Protein AF-A0A0L7LNP7-F1 (afdb_monomer_lite)

Foldseek 3Di:
DDDPCPDDDFDWDFPDADPVQQWTKTWGDDDHDIDIDIDHVVVVCVVCVVVVPPDDPDPDPPPDPPPVPPPPPDDD

Organism: Operophtera brumata (NCBI:txid104452)

Radius of gyration: 16.21 Å; chains: 1; bounding box: 57×30×28 Å

Sequence (76 aa):
MAPLFLGRIHSAIVSGVNLETRSVTVEWYERGETKGKEVEIDSILALNPELNAGPRHHTAHLQSMPNKLARRMNKV

InterPro domains:
  IPR054473 Kinesin-like protein KIF2A-like, N-terminal [PF22923] (7-44)

Structure (mmCIF, N/CA/C/O backbone):
data_AF-A0A0L7LNP7-F1
#
_entry.id   AF-A0A0L7LNP7-F1
#
loop_
_atom_site.group_PDB
_atom_site.id
_atom_site.type_symbol
_atom_site.label_atom_id
_atom_site.label_alt_id
_atom_site.label_comp_id
_atom_site.label_asym_id
_atom_site.label_entity_id
_atom_site.label_seq_id
_atom_site.pdbx_PDB_ins_code
_atom_site.Cartn_x
_atom_site.Cartn_y
_atom_site.Cartn_z
_atom_site.occupancy
_atom_site.B_iso_or_equiv
_atom_site.auth_seq_id
_atom_site.auth_comp_id
_atom_site.auth_asym_id
_atom_site.auth_atom_id
_atom_site.pdbx_PDB_model_num
ATOM 1 N N . MET A 1 1 ? -23.943 -11.778 -16.953 1.00 39.44 1 MET A N 1
ATOM 2 C CA . MET A 1 1 ? -23.185 -10.508 -16.973 1.00 39.44 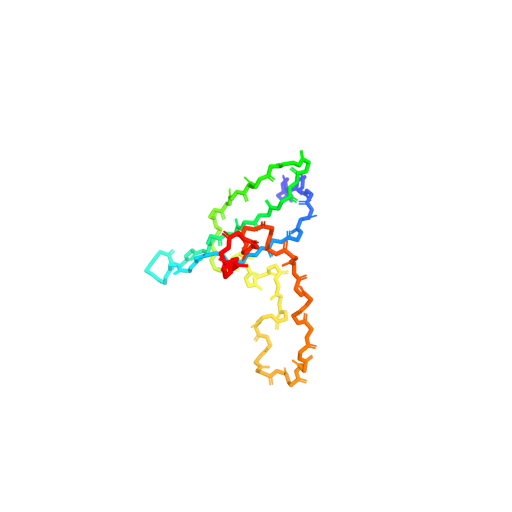1 MET A CA 1
ATOM 3 C C . MET A 1 1 ? -22.020 -10.664 -16.012 1.00 39.44 1 MET A C 1
ATOM 5 O O . MET A 1 1 ? -22.253 -10.699 -14.815 1.00 39.44 1 MET A O 1
ATOM 9 N N . ALA A 1 2 ? -20.811 -10.889 -16.525 1.00 42.50 2 ALA A N 1
ATOM 10 C CA . ALA A 1 2 ? -19.593 -10.982 -15.716 1.00 42.50 2 ALA A CA 1
ATOM 11 C C . ALA A 1 2 ? -18.910 -9.602 -15.687 1.00 42.50 2 ALA A C 1
ATOM 13 O O . ALA A 1 2 ? -19.000 -8.883 -16.688 1.00 42.50 2 ALA A O 1
ATOM 14 N N . PRO A 1 3 ? -18.267 -9.194 -14.581 1.00 46.75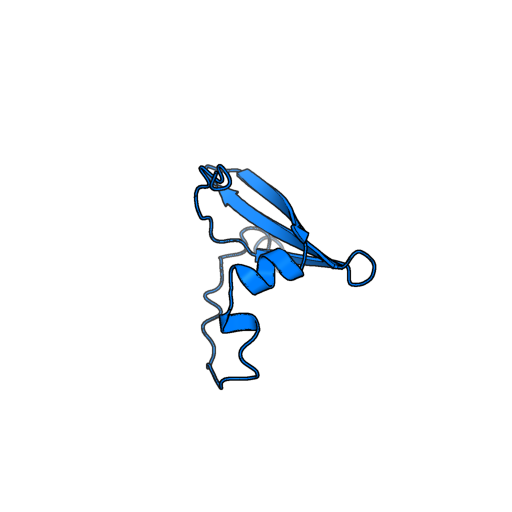 3 PRO A N 1
ATOM 15 C CA . PRO A 1 3 ? -17.660 -7.875 -14.492 1.00 46.75 3 PRO A CA 1
ATOM 16 C C . PRO A 1 3 ? -16.465 -7.776 -15.449 1.00 46.75 3 PRO A C 1
ATOM 18 O O . PRO A 1 3 ? -15.617 -8.664 -15.513 1.00 46.75 3 PRO A O 1
ATOM 21 N N . LEU A 1 4 ? -16.413 -6.677 -16.205 1.00 46.47 4 LEU A N 1
ATOM 22 C CA . LEU A 1 4 ? -15.383 -6.348 -17.192 1.00 46.47 4 LEU A CA 1
ATOM 23 C C . LEU A 1 4 ? -14.074 -5.902 -16.522 1.00 46.47 4 LEU A C 1
ATOM 25 O O . LEU A 1 4 ? -13.565 -4.817 -16.803 1.00 46.47 4 LEU A O 1
ATOM 29 N N . PHE A 1 5 ? -13.478 -6.726 -15.663 1.00 50.06 5 PHE A N 1
ATOM 30 C CA . PHE A 1 5 ? -12.054 -6.562 -15.384 1.00 50.06 5 PHE A CA 1
ATOM 31 C C . PHE A 1 5 ? -11.281 -7.105 -16.589 1.00 50.06 5 PHE A C 1
ATOM 33 O O . PHE A 1 5 ? -10.723 -8.197 -16.561 1.00 50.06 5 PHE A O 1
ATOM 40 N N . LEU A 1 6 ? -11.236 -6.318 -17.669 1.00 60.28 6 LEU A N 1
ATOM 41 C CA . LEU A 1 6 ? -10.189 -6.398 -18.692 1.00 60.28 6 LEU A CA 1
ATOM 42 C C . LEU A 1 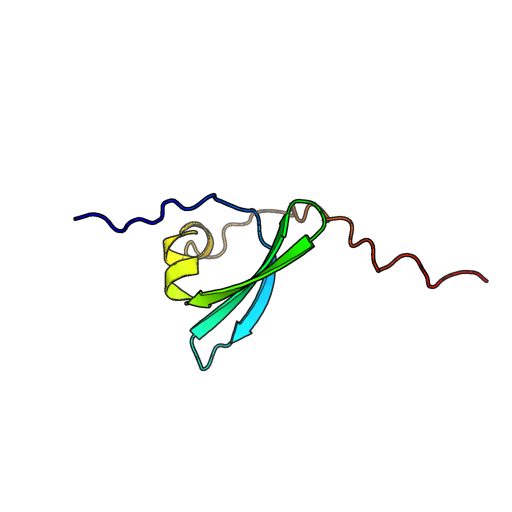6 ? -8.863 -5.956 -18.039 1.00 60.28 6 LEU A C 1
ATOM 44 O O . LEU A 1 6 ? -8.297 -4.916 -18.364 1.00 60.28 6 LEU A O 1
ATOM 48 N N . GLY A 1 7 ? -8.437 -6.672 -17.001 1.00 65.19 7 GLY A N 1
ATOM 49 C CA . GLY A 1 7 ? -7.426 -6.237 -16.051 1.00 65.19 7 GLY A CA 1
ATOM 50 C C . GLY A 1 7 ? -6.137 -7.009 -16.255 1.00 65.19 7 GLY A C 1
ATOM 51 O O . GLY A 1 7 ? -6.094 -8.219 -16.060 1.00 65.19 7 GLY A O 1
ATOM 52 N N . ARG A 1 8 ? -5.071 -6.305 -16.634 1.00 73.12 8 ARG A N 1
ATOM 53 C CA . ARG A 1 8 ? -3.712 -6.845 -16.552 1.00 73.12 8 ARG A CA 1
ATOM 54 C C . ARG A 1 8 ? -3.364 -7.086 -15.082 1.00 73.12 8 ARG A C 1
ATOM 56 O O . ARG A 1 8 ? -3.594 -6.213 -14.248 1.00 73.12 8 ARG A O 1
ATOM 63 N N . ILE A 1 9 ? -2.808 -8.256 -14.78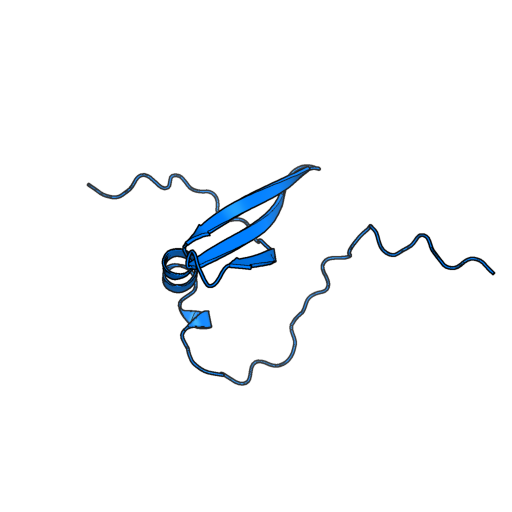1 1.00 80.88 9 ILE A N 1
ATOM 64 C CA . ILE A 1 9 ? -2.302 -8.588 -13.446 1.00 80.88 9 ILE A CA 1
ATOM 65 C C . ILE A 1 9 ? -0.889 -8.017 -13.326 1.00 80.88 9 ILE A C 1
ATOM 67 O O . ILE A 1 9 ? -0.031 -8.294 -14.165 1.00 80.88 9 ILE A O 1
ATOM 71 N N . HIS A 1 10 ? -0.654 -7.220 -12.287 1.00 84.56 10 HIS A N 1
ATOM 72 C CA . HIS A 1 10 ? 0.650 -6.645 -11.977 1.00 84.56 10 HIS A CA 1
ATOM 73 C C . HIS A 1 10 ? 1.095 -7.087 -10.587 1.00 84.56 10 HIS A C 1
ATOM 75 O O . HIS A 1 10 ? 0.300 -7.091 -9.650 1.00 84.56 10 HIS A O 1
ATOM 81 N N . SER A 1 11 ? 2.380 -7.417 -10.454 1.00 88.25 11 SER A N 1
ATOM 82 C CA . SER A 1 11 ? 2.997 -7.579 -9.140 1.00 88.25 11 SER A CA 1
ATOM 83 C C . SER A 1 11 ? 3.088 -6.208 -8.478 1.00 88.25 11 SER A C 1
ATOM 85 O O . SER A 1 11 ? 3.702 -5.297 -9.035 1.00 88.25 11 SER A O 1
ATOM 87 N N . ALA A 1 12 ? 2.497 -6.078 -7.296 1.00 90.56 12 ALA A N 1
ATOM 88 C CA . ALA A 1 12 ? 2.470 -4.846 -6.523 1.00 90.56 12 ALA A CA 1
ATOM 89 C C . ALA A 1 12 ? 2.991 -5.088 -5.101 1.00 90.56 12 ALA A C 1
ATOM 91 O O . ALA A 1 12 ? 3.037 -6.221 -4.623 1.00 90.56 12 ALA A O 1
ATOM 92 N N . ILE A 1 13 ? 3.386 -4.010 -4.436 1.00 91.81 13 ILE A N 1
ATOM 93 C CA . ILE A 1 13 ? 3.798 -3.962 -3.037 1.00 91.81 13 ILE A CA 1
ATOM 94 C C . ILE A 1 13 ? 2.699 -3.249 -2.255 1.00 91.81 13 ILE A C 1
ATOM 96 O O . ILE A 1 13 ? 2.166 -2.245 -2.717 1.00 91.81 13 ILE A O 1
ATOM 100 N N . VAL A 1 14 ? 2.378 -3.739 -1.060 1.00 92.56 14 VAL A N 1
ATOM 101 C CA . VAL A 1 14 ? 1.506 -3.017 -0.128 1.00 92.56 14 VAL A CA 1
ATOM 102 C C . VAL A 1 14 ? 2.308 -1.895 0.522 1.00 92.56 14 VAL A C 1
ATOM 104 O O . VAL A 1 14 ? 3.244 -2.170 1.273 1.00 92.56 14 VAL A O 1
ATOM 107 N N . SER A 1 15 ? 1.954 -0.644 0.237 1.00 93.12 15 SER A N 1
ATOM 108 C CA . SER A 1 15 ? 2.622 0.522 0.823 1.00 93.12 15 SER A CA 1
ATOM 109 C C . SER A 1 15 ? 1.880 1.114 2.014 1.00 93.12 15 SER A C 1
ATOM 111 O O . SER A 1 15 ? 2.495 1.761 2.860 1.00 93.12 15 SER A O 1
ATOM 113 N N . GLY A 1 16 ? 0.579 0.842 2.133 1.00 93.00 16 GLY A N 1
ATOM 114 C CA . GLY A 1 16 ? -0.232 1.286 3.259 1.00 93.00 16 GLY A CA 1
ATOM 115 C C . GLY A 1 16 ? -1.451 0.404 3.483 1.00 93.00 16 GLY A C 1
ATOM 116 O O . GLY A 1 16 ? -2.010 -0.155 2.543 1.00 93.00 16 GLY A O 1
ATOM 117 N N . VAL A 1 17 ? -1.866 0.293 4.743 1.00 94.44 17 VAL A N 1
ATOM 118 C CA . VAL A 1 17 ? -3.104 -0.381 5.144 1.00 94.44 17 VAL A CA 1
ATOM 119 C C . VAL A 1 17 ? -3.886 0.575 6.027 1.00 94.44 17 VAL A C 1
ATOM 121 O O . VAL A 1 17 ? -3.390 1.011 7.065 1.00 94.44 17 VAL A O 1
ATOM 124 N N . ASN A 1 18 ? -5.111 0.884 5.620 1.00 93.31 18 ASN A N 1
ATOM 125 C CA . ASN A 1 18 ? -6.056 1.644 6.411 1.00 93.31 18 ASN A CA 1
ATOM 126 C C . ASN A 1 18 ? -7.137 0.704 6.954 1.00 93.31 18 ASN A C 1
ATOM 128 O O . ASN A 1 18 ? -8.001 0.214 6.229 1.00 93.31 18 ASN A O 1
ATOM 132 N N . LEU A 1 19 ? -7.076 0.438 8.258 1.00 92.19 19 LEU A N 1
ATOM 133 C CA . LEU A 1 19 ? -8.022 -0.447 8.936 1.00 92.19 19 LEU A CA 1
ATOM 134 C C . LEU A 1 19 ? -9.381 0.217 9.191 1.00 92.19 19 LEU A C 1
ATOM 136 O O . LEU A 1 19 ? -10.372 -0.498 9.322 1.00 92.19 19 LEU A O 1
ATOM 140 N N . GLU A 1 20 ? -9.433 1.551 9.246 1.00 94.25 20 GLU A N 1
ATOM 141 C CA . GLU A 1 20 ? -10.674 2.303 9.457 1.00 94.25 20 GLU A CA 1
ATOM 142 C C . GLU A 1 20 ? -11.580 2.186 8.230 1.00 94.25 20 GLU A C 1
ATOM 144 O O . GLU A 1 20 ? -12.727 1.755 8.331 1.00 94.25 20 GLU A O 1
ATOM 149 N N . THR A 1 21 ? -11.031 2.483 7.053 1.00 93.12 21 THR A N 1
ATOM 150 C CA . THR A 1 21 ? -11.739 2.377 5.768 1.00 93.12 21 THR A CA 1
ATOM 151 C C . THR A 1 21 ? -11.704 0.970 5.182 1.00 93.12 21 THR A C 1
ATOM 153 O O . THR A 1 21 ? -12.338 0.714 4.163 1.00 93.12 21 THR A O 1
ATOM 156 N N . ARG A 1 22 ? -10.957 0.052 5.807 1.00 94.44 22 ARG A N 1
ATOM 157 C CA . ARG A 1 22 ? -10.658 -1.288 5.289 1.00 94.44 22 ARG A CA 1
ATOM 158 C C . ARG A 1 22 ? -10.112 -1.258 3.860 1.00 94.44 22 ARG A C 1
ATOM 160 O O . ARG A 1 22 ? -10.522 -2.059 3.018 1.00 94.44 22 ARG A O 1
ATOM 167 N N . SER A 1 23 ? -9.164 -0.367 3.593 1.00 93.75 23 SER A N 1
ATOM 168 C CA . SER A 1 23 ? -8.489 -0.259 2.300 1.00 93.75 23 SER A CA 1
ATOM 169 C C . SER A 1 23 ? -6.979 -0.479 2.401 1.00 93.75 23 SER A C 1
ATOM 171 O O . SER A 1 23 ? -6.359 -0.337 3.453 1.00 93.75 23 SER A O 1
ATOM 173 N N . VAL A 1 24 ? -6.386 -0.898 1.289 1.00 93.94 24 VAL A N 1
ATOM 174 C CA . VAL A 1 24 ? -4.961 -1.162 1.112 1.00 93.94 24 VAL A CA 1
ATOM 175 C C . VAL A 1 24 ? -4.477 -0.351 -0.073 1.00 93.94 24 VAL A C 1
ATOM 177 O O . VAL A 1 24 ? -5.030 -0.441 -1.170 1.00 93.94 24 VAL A O 1
ATOM 180 N N . THR A 1 25 ? -3.403 0.396 0.131 1.00 94.69 25 THR A N 1
ATOM 181 C CA . THR A 1 25 ? -2.690 1.062 -0.952 1.00 94.69 25 THR A CA 1
ATOM 182 C C . THR A 1 25 ? -1.640 0.108 -1.494 1.00 94.69 25 THR A C 1
ATOM 184 O O . THR A 1 25 ? -0.753 -0.344 -0.764 1.00 94.69 25 THR A O 1
ATOM 187 N N . VAL A 1 26 ? -1.755 -0.212 -2.781 1.00 93.56 26 VAL A N 1
ATOM 188 C CA . VAL A 1 26 ? -0.787 -1.030 -3.509 1.00 93.56 26 VAL A CA 1
ATOM 189 C C . VAL A 1 26 ? -0.036 -0.174 -4.514 1.00 93.56 26 VAL A C 1
ATOM 191 O O . VAL A 1 26 ? -0.633 0.635 -5.223 1.00 93.56 26 VAL A O 1
ATOM 194 N N . GLU A 1 27 ? 1.270 -0.375 -4.603 1.00 93.75 27 GLU A N 1
ATOM 195 C CA . GLU A 1 27 ? 2.145 0.299 -5.554 1.00 93.75 27 GLU A CA 1
ATOM 196 C C . GLU A 1 27 ? 2.832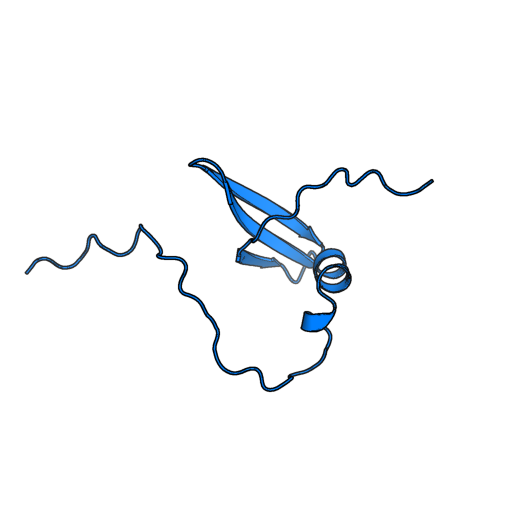 -0.716 -6.459 1.00 93.75 27 GLU A C 1
ATOM 198 O O . GLU A 1 27 ? 3.318 -1.750 -6.007 1.00 93.75 27 GLU A O 1
ATOM 203 N N . TRP A 1 28 ? 2.897 -0.432 -7.754 1.00 92.19 28 TRP A N 1
ATOM 204 C CA . TRP A 1 28 ? 3.620 -1.258 -8.714 1.00 92.19 28 TRP A CA 1
ATOM 205 C C . TRP A 1 28 ? 4.436 -0.392 -9.660 1.00 92.19 28 TRP A C 1
ATOM 207 O O . TRP A 1 28 ? 4.106 0.761 -9.931 1.00 92.19 28 TRP A O 1
ATOM 217 N N . TYR A 1 29 ? 5.507 -0.971 -10.189 1.00 90.19 29 TYR A N 1
ATOM 218 C CA . TYR A 1 29 ? 6.361 -0.310 -11.163 1.00 90.19 29 TYR A CA 1
ATOM 219 C C . TYR A 1 29 ? 6.074 -0.842 -12.566 1.00 90.19 29 TYR A C 1
ATOM 221 O O . TYR A 1 29 ? 6.135 -2.048 -12.809 1.00 90.19 29 TYR A O 1
ATOM 229 N N . GLU A 1 30 ? 5.779 0.048 -13.509 1.00 87.81 30 GLU A N 1
ATOM 230 C CA . GLU A 1 30 ? 5.536 -0.303 -14.905 1.00 87.81 30 GLU A CA 1
ATOM 231 C C . GLU A 1 30 ? 6.157 0.749 -15.831 1.00 87.81 30 GLU A C 1
ATOM 233 O O . GLU A 1 30 ? 5.888 1.940 -15.712 1.00 87.81 30 GLU A O 1
ATOM 238 N N . ARG A 1 31 ? 6.958 0.297 -16.810 1.00 85.44 31 ARG A N 1
ATOM 239 C CA . ARG A 1 31 ? 7.467 1.127 -17.924 1.00 85.44 31 ARG A CA 1
ATOM 240 C C . ARG A 1 31 ? 8.172 2.429 -17.506 1.00 85.44 31 ARG A C 1
ATOM 242 O O . ARG A 1 31 ? 8.091 3.420 -18.221 1.00 85.44 31 ARG A O 1
ATOM 249 N N . GLY A 1 32 ? 8.900 2.425 -16.394 1.00 89.88 32 GLY A N 1
ATOM 250 C CA . GLY A 1 32 ? 9.614 3.622 -15.940 1.00 89.88 32 GLY A CA 1
ATOM 251 C C . GLY A 1 32 ? 8.919 4.374 -14.807 1.00 89.88 32 GLY A C 1
ATOM 252 O O . GLY A 1 32 ? 9.555 5.219 -14.184 1.00 89.88 32 GLY A O 1
ATOM 253 N N . GLU A 1 33 ? 7.657 4.053 -14.520 1.00 87.81 33 GLU A N 1
ATOM 254 C CA . GLU A 1 33 ? 6.795 4.809 -13.614 1.00 87.81 33 GLU A CA 1
ATOM 255 C C . GLU A 1 33 ? 6.307 3.946 -12.445 1.00 87.81 33 GLU A C 1
ATOM 257 O O . GLU A 1 33 ? 5.959 2.775 -12.619 1.00 87.81 33 GLU A O 1
ATOM 262 N N . THR A 1 34 ? 6.263 4.541 -11.253 1.00 92.12 34 THR A N 1
ATOM 263 C CA . THR A 1 34 ? 5.575 3.960 -10.097 1.00 92.12 34 THR A CA 1
ATOM 264 C C . THR A 1 34 ? 4.125 4.408 -10.121 1.00 92.12 34 THR A C 1
ATOM 266 O O . THR A 1 34 ? 3.832 5.601 -10.160 1.00 92.12 34 THR A O 1
ATOM 269 N N . LYS A 1 35 ? 3.220 3.440 -10.080 1.00 91.38 35 LYS A N 1
ATOM 270 C CA . LYS A 1 35 ? 1.780 3.650 -10.019 1.00 91.38 35 LYS A CA 1
ATOM 271 C C . LYS A 1 35 ? 1.261 3.152 -8.683 1.00 91.38 35 LYS A C 1
ATOM 273 O O . LYS A 1 35 ? 1.812 2.208 -8.123 1.00 91.38 35 LYS A O 1
ATOM 278 N N . GLY A 1 36 ? 0.185 3.769 -8.212 1.00 92.25 36 GLY A N 1
ATOM 279 C CA . GLY A 1 36 ? -0.483 3.405 -6.970 1.00 92.25 36 GLY A CA 1
ATOM 280 C C . GLY A 1 36 ? -1.986 3.266 -7.169 1.00 92.25 36 GLY A C 1
ATOM 281 O O . GLY A 1 36 ? -2.578 3.959 -8.000 1.00 92.25 36 GLY A O 1
ATOM 282 N N . LYS A 1 37 ? -2.608 2.367 -6.409 1.00 92.44 37 LYS A N 1
ATOM 283 C CA . LYS A 1 37 ? -4.062 2.232 -6.336 1.00 92.44 37 LYS A CA 1
ATOM 284 C C . LYS A 1 37 ? -4.478 1.877 -4.918 1.00 92.44 37 LYS A C 1
ATOM 286 O O . LYS A 1 37 ? -3.870 1.014 -4.294 1.00 92.44 37 LYS A O 1
ATOM 291 N N . GLU A 1 38 ? -5.549 2.501 -4.450 1.00 94.56 38 GLU A N 1
ATOM 292 C CA . GLU A 1 38 ? -6.235 2.079 -3.236 1.00 94.56 38 GLU A CA 1
ATOM 293 C C . GLU A 1 38 ? -7.303 1.034 -3.585 1.00 94.56 38 GLU A C 1
ATOM 295 O O . GLU A 1 38 ? -8.084 1.202 -4.529 1.00 94.56 38 GLU A O 1
ATOM 300 N N . VAL A 1 39 ? -7.285 -0.086 -2.870 1.00 91.75 39 VAL A N 1
ATOM 301 C CA . VAL A 1 39 ? -8.153 -1.244 -3.099 1.00 91.75 39 VAL A CA 1
ATOM 302 C C . VAL A 1 39 ? -8.720 -1.702 -1.764 1.00 91.75 39 VAL A C 1
ATOM 304 O O . VAL A 1 39 ? -8.027 -1.683 -0.755 1.00 91.75 39 VAL A O 1
ATOM 307 N N . GLU A 1 40 ? -9.975 -2.135 -1.737 1.00 94.31 40 GLU A N 1
ATOM 308 C CA . GLU A 1 40 ? -10.586 -2.668 -0.519 1.00 94.31 40 GLU A CA 1
ATOM 309 C C . GLU A 1 40 ? -9.874 -3.948 -0.050 1.00 94.31 40 GLU A C 1
ATOM 311 O O . GLU A 1 40 ? -9.512 -4.807 -0.859 1.00 94.31 40 GLU A O 1
ATOM 316 N N . ILE A 1 41 ? -9.707 -4.098 1.267 1.00 91.81 41 ILE A N 1
ATOM 317 C CA . ILE A 1 41 ? -9.087 -5.277 1.893 1.00 91.81 41 ILE A CA 1
ATOM 318 C C . ILE A 1 41 ? -9.804 -6.554 1.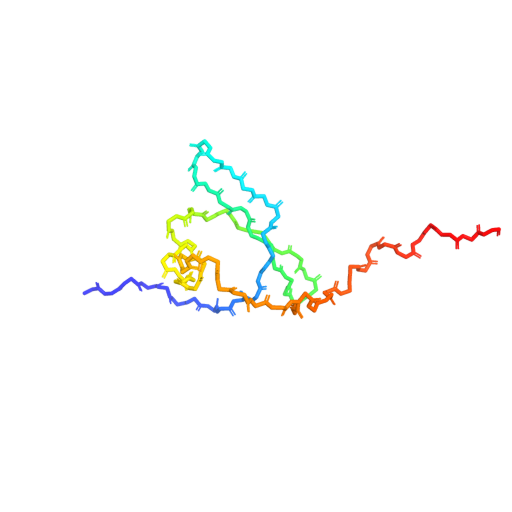453 1.00 91.81 41 ILE A C 1
ATOM 320 O O . ILE A 1 41 ? -9.148 -7.529 1.100 1.00 91.81 41 ILE A O 1
ATOM 324 N N . ASP A 1 42 ? -11.138 -6.541 1.426 1.00 90.44 42 ASP A N 1
ATOM 325 C CA . ASP A 1 42 ? -11.943 -7.702 1.032 1.00 90.44 42 ASP A CA 1
ATOM 326 C C . ASP A 1 42 ? -11.635 -8.144 -0.408 1.00 90.44 42 ASP A C 1
ATOM 328 O O . ASP A 1 42 ? -11.415 -9.323 -0.677 1.00 90.44 42 ASP A O 1
ATOM 332 N N . SER A 1 43 ? -11.466 -7.174 -1.313 1.00 89.06 43 SER A N 1
ATOM 333 C CA . SER A 1 43 ? -11.050 -7.438 -2.692 1.00 89.06 43 SER A CA 1
ATOM 334 C C . SER A 1 43 ? -9.640 -8.034 -2.765 1.00 89.06 43 SER A C 1
ATOM 336 O O . SER A 1 43 ? -9.412 -8.957 -3.543 1.00 89.06 43 SER A O 1
ATOM 338 N N . ILE A 1 44 ? -8.689 -7.548 -1.957 1.00 89.06 44 ILE A N 1
ATOM 339 C CA . ILE A 1 44 ? -7.332 -8.118 -1.896 1.00 89.06 44 ILE A CA 1
ATOM 340 C C . ILE A 1 44 ? -7.365 -9.563 -1.384 1.00 89.06 44 ILE A C 1
ATOM 342 O O . ILE A 1 44 ? -6.692 -10.418 -1.958 1.00 89.06 44 ILE A O 1
ATOM 346 N N . LEU A 1 45 ? -8.153 -9.854 -0.349 1.00 87.62 45 LEU A N 1
ATOM 347 C CA . LEU A 1 45 ? -8.279 -11.197 0.224 1.00 87.62 45 LEU A CA 1
ATOM 348 C C . LEU A 1 45 ? -8.983 -12.173 -0.727 1.00 87.62 45 LEU A C 1
ATOM 350 O O . LEU A 1 45 ? -8.557 -13.319 -0.849 1.00 87.62 45 LEU A O 1
ATOM 354 N N . ALA A 1 46 ? -10.017 -11.720 -1.438 1.00 87.38 46 ALA A N 1
ATOM 355 C CA . ALA A 1 46 ? -10.700 -12.518 -2.453 1.00 87.38 46 ALA A CA 1
ATOM 356 C C . ALA A 1 46 ? -9.785 -12.847 -3.646 1.00 87.38 46 ALA A C 1
ATOM 358 O O . ALA A 1 46 ? -9.872 -13.937 -4.211 1.00 87.38 46 ALA A O 1
ATOM 359 N N . LEU A 1 47 ? -8.900 -11.915 -4.021 1.00 85.25 47 LEU A N 1
ATOM 360 C CA . LEU A 1 47 ? -7.914 -12.113 -5.087 1.00 85.25 47 LEU A CA 1
ATOM 361 C C . LEU A 1 47 ? -6.743 -13.009 -4.666 1.00 85.25 47 LEU A C 1
ATOM 363 O O . LEU A 1 47 ? -6.208 -13.720 -5.512 1.00 85.25 47 LEU A O 1
ATOM 367 N N . ASN A 1 48 ? -6.355 -12.971 -3.390 1.00 85.88 48 ASN A N 1
ATOM 368 C CA . ASN A 1 48 ? -5.199 -13.691 -2.853 1.00 85.88 48 ASN A CA 1
ATOM 369 C C . ASN A 1 48 ? -5.652 -14.609 -1.701 1.00 85.88 48 ASN A C 1
ATOM 371 O O . ASN A 1 48 ? -5.379 -14.321 -0.527 1.00 85.88 48 ASN A O 1
ATOM 375 N N . PRO A 1 49 ? -6.378 -15.703 -2.001 1.00 81.50 49 PRO A N 1
ATOM 376 C CA . PRO A 1 49 ? -6.918 -16.608 -0.986 1.00 81.50 49 PRO A CA 1
ATOM 377 C C . PRO A 1 49 ? -5.831 -17.245 -0.105 1.00 81.50 49 PRO A C 1
ATOM 379 O O . PRO A 1 49 ? -6.113 -17.672 1.015 1.00 81.50 49 PRO A O 1
ATOM 382 N N . GLU A 1 50 ? -4.578 -17.279 -0.565 1.00 81.19 50 GLU A N 1
ATOM 383 C CA . GLU A 1 50 ? -3.421 -17.706 0.218 1.00 81.19 50 GLU A CA 1
ATOM 384 C C . GLU A 1 50 ? -3.135 -16.812 1.430 1.00 81.19 50 GLU A C 1
ATOM 386 O O . GLU A 1 50 ? -2.605 -17.309 2.420 1.00 81.19 50 GLU A O 1
ATOM 391 N N . LEU A 1 51 ? -3.526 -15.533 1.398 1.00 79.69 51 LEU A N 1
ATOM 392 C CA . LEU A 1 51 ? -3.384 -14.621 2.538 1.00 79.69 51 LEU A CA 1
ATOM 393 C C . LEU A 1 51 ? -4.401 -14.925 3.645 1.00 79.69 51 LEU A C 1
ATOM 395 O O . LEU A 1 51 ? -4.173 -14.588 4.804 1.00 79.69 51 LEU A O 1
ATOM 399 N N . ASN A 1 52 ? -5.517 -15.573 3.295 1.00 73.88 52 ASN A N 1
ATOM 400 C CA . ASN A 1 52 ? -6.562 -15.975 4.235 1.00 73.88 52 ASN A CA 1
ATOM 401 C C . ASN A 1 52 ? -6.307 -17.366 4.845 1.00 73.88 52 ASN A C 1
ATOM 403 O O . ASN A 1 52 ? -6.906 -17.736 5.857 1.00 73.88 52 ASN A O 1
ATOM 407 N N . ALA A 1 53 ? -5.411 -18.156 4.249 1.00 67.00 53 ALA A N 1
ATOM 408 C CA . ALA A 1 53 ? -4.942 -19.387 4.858 1.00 67.00 53 ALA A CA 1
ATOM 409 C C . ALA A 1 53 ? -3.999 -19.017 6.014 1.00 67.00 53 ALA A C 1
ATOM 411 O O . ALA A 1 53 ? -2.878 -18.572 5.785 1.00 67.00 53 ALA A O 1
ATOM 412 N N . GLY A 1 54 ? -4.470 -19.181 7.258 1.00 63.56 54 GLY A N 1
ATOM 413 C CA . GLY A 1 54 ? -3.690 -18.945 8.481 1.00 63.56 54 GLY A CA 1
ATOM 414 C C . GLY A 1 54 ? -2.280 -19.556 8.433 1.00 63.56 54 GLY A C 1
ATOM 415 O O . GLY A 1 54 ? -2.020 -20.434 7.609 1.00 63.56 54 GLY A O 1
ATOM 416 N N . PRO A 1 55 ? -1.364 -19.105 9.309 1.00 58.19 55 PRO A N 1
ATOM 417 C CA . PRO A 1 55 ? 0.082 -19.119 9.093 1.00 58.19 55 PRO A CA 1
ATOM 418 C C . PRO A 1 55 ? 0.583 -20.483 8.617 1.00 58.19 55 PRO A C 1
ATOM 420 O O . PRO A 1 55 ? 0.851 -21.390 9.403 1.00 58.19 55 PRO A O 1
ATOM 423 N N . ARG A 1 56 ? 0.735 -20.628 7.300 1.00 56.00 56 ARG A N 1
ATOM 424 C CA . ARG A 1 56 ? 1.512 -21.720 6.732 1.00 56.00 56 ARG A CA 1
ATOM 425 C C . ARG A 1 56 ? 2.959 -21.280 6.808 1.00 56.00 56 ARG A C 1
ATOM 427 O O . ARG A 1 56 ? 3.308 -20.213 6.317 1.00 56.00 56 ARG A O 1
ATOM 434 N N . HIS A 1 57 ? 3.777 -22.093 7.462 1.00 52.97 57 HIS A N 1
ATOM 435 C CA . HIS A 1 57 ? 5.221 -21.937 7.566 1.00 52.97 57 HIS A CA 1
ATOM 436 C C . HIS A 1 57 ? 5.862 -21.866 6.165 1.00 52.97 57 HIS A C 1
ATOM 438 O O . HIS A 1 57 ? 6.361 -22.866 5.662 1.00 52.97 57 HIS A O 1
ATOM 444 N N . HIS A 1 58 ? 5.845 -20.703 5.515 1.00 50.84 58 HIS A N 1
ATOM 445 C CA . HIS A 1 58 ? 6.600 -20.448 4.295 1.00 50.84 58 HIS A CA 1
ATOM 446 C C . HIS A 1 58 ? 7.762 -19.522 4.633 1.00 50.84 58 HIS A C 1
ATOM 448 O O . HIS A 1 58 ? 7.644 -18.309 4.786 1.00 50.84 58 HIS A O 1
ATOM 454 N N . THR A 1 59 ? 8.900 -20.176 4.809 1.00 47.84 59 THR A N 1
ATOM 455 C CA . THR A 1 59 ? 10.242 -19.621 4.824 1.00 47.84 59 THR A CA 1
ATOM 456 C C . THR A 1 59 ? 10.456 -18.626 3.680 1.00 47.84 59 THR A C 1
ATOM 458 O O . THR A 1 59 ? 10.265 -18.946 2.511 1.00 47.84 59 THR A O 1
ATOM 461 N N . ALA A 1 60 ? 10.864 -17.417 4.068 1.00 50.50 60 ALA A N 1
ATOM 462 C CA . ALA A 1 60 ? 11.635 -16.422 3.326 1.00 50.50 60 ALA A CA 1
ATOM 463 C C . ALA A 1 60 ? 11.752 -16.609 1.799 1.00 50.50 60 ALA A C 1
ATOM 465 O O . ALA A 1 60 ? 12.708 -17.200 1.304 1.00 50.50 60 ALA A O 1
ATOM 466 N N . HIS A 1 61 ? 10.868 -15.954 1.049 1.00 51.69 61 HIS A N 1
ATOM 467 C CA . HIS A 1 61 ? 11.176 -15.507 -0.314 1.00 51.69 61 HIS A CA 1
ATOM 468 C C . HIS A 1 61 ? 10.772 -14.042 -0.484 1.00 51.69 61 HIS A C 1
ATOM 470 O O . HIS A 1 61 ? 10.042 -13.656 -1.390 1.00 51.69 61 HIS A O 1
ATOM 476 N N . LEU A 1 62 ? 11.258 -13.195 0.427 1.00 54.44 62 LEU A N 1
ATOM 477 C CA . LEU A 1 62 ? 11.405 -11.768 0.158 1.00 54.44 62 LEU A CA 1
ATOM 478 C C . LEU A 1 62 ? 12.534 -11.627 -0.869 1.00 54.44 62 LEU A C 1
ATOM 480 O O . LEU A 1 62 ? 13.682 -11.342 -0.528 1.00 54.44 62 LEU A O 1
ATOM 484 N N . GLN A 1 63 ? 12.226 -11.883 -2.142 1.00 49.31 63 GLN A N 1
ATOM 485 C CA . GLN A 1 63 ? 13.068 -11.406 -3.227 1.00 49.31 63 GLN A CA 1
ATOM 486 C C . GLN A 1 63 ? 13.032 -9.883 -3.175 1.00 49.31 63 GLN A C 1
ATOM 488 O O . GLN A 1 63 ? 12.065 -9.242 -3.575 1.00 49.31 63 GLN A O 1
ATOM 493 N N . SER A 1 64 ? 14.101 -9.342 -2.595 1.00 45.12 64 SER A N 1
ATOM 494 C CA . SER A 1 64 ? 14.481 -7.940 -2.601 1.00 45.12 64 SER A CA 1
ATOM 495 C C . SER A 1 64 ? 14.254 -7.359 -3.995 1.00 45.12 64 SER A C 1
ATOM 497 O O . SER A 1 64 ? 15.064 -7.551 -4.903 1.00 45.12 64 SER A O 1
ATOM 499 N N . MET A 1 65 ? 13.140 -6.649 -4.178 1.00 47.88 65 MET A N 1
ATOM 500 C CA . MET A 1 65 ? 13.081 -5.644 -5.224 1.00 47.88 65 MET A CA 1
ATOM 501 C C . MET A 1 65 ? 14.192 -4.646 -4.887 1.00 47.88 65 MET A C 1
ATOM 503 O O . MET A 1 65 ? 14.184 -4.095 -3.781 1.00 47.88 65 MET A O 1
ATOM 507 N N . PRO A 1 66 ? 15.190 -4.436 -5.763 1.00 45.03 66 PRO A N 1
ATOM 508 C CA . PRO A 1 66 ? 16.291 -3.546 -5.449 1.00 45.03 66 PRO A CA 1
ATOM 509 C C . PRO A 1 66 ? 15.736 -2.127 -5.374 1.00 45.03 66 PRO A C 1
ATOM 511 O O . PRO A 1 66 ? 15.506 -1.473 -6.390 1.00 45.03 66 PRO A O 1
ATOM 514 N N . ASN A 1 67 ? 15.511 -1.665 -4.148 1.00 47.78 67 ASN A N 1
ATOM 515 C CA . ASN A 1 67 ? 15.084 -0.315 -3.840 1.00 47.78 67 ASN A CA 1
ATOM 516 C C . ASN A 1 67 ? 16.195 0.636 -4.323 1.00 47.78 67 ASN A C 1
ATOM 518 O O . ASN A 1 67 ? 17.206 0.840 -3.647 1.00 47.78 67 ASN A O 1
ATOM 522 N N . LYS A 1 68 ? 16.067 1.171 -5.547 1.00 54.44 68 LYS A N 1
ATOM 523 C CA . LYS A 1 68 ? 17.080 2.027 -6.199 1.00 54.44 68 LYS A CA 1
ATOM 524 C C . LYS A 1 68 ? 17.342 3.341 -5.447 1.00 54.44 68 LYS A C 1
ATOM 526 O O . LYS A 1 68 ? 18.268 4.054 -5.821 1.00 54.44 68 LYS A O 1
ATOM 531 N N . LEU A 1 69 ? 16.598 3.648 -4.383 1.00 54.00 69 LEU A N 1
ATOM 532 C CA . LEU A 1 69 ? 16.757 4.882 -3.612 1.00 54.00 69 LEU A CA 1
ATOM 533 C C . LEU A 1 69 ? 17.737 4.792 -2.424 1.00 54.00 69 LEU A C 1
ATOM 535 O O . LEU A 1 69 ? 18.139 5.824 -1.901 1.00 54.00 69 LEU A O 1
ATOM 539 N N . ALA A 1 70 ? 18.182 3.600 -2.006 1.00 50.91 70 ALA A N 1
ATOM 540 C CA . ALA A 1 70 ? 18.949 3.450 -0.758 1.00 50.91 70 ALA A CA 1
ATOM 541 C C . ALA A 1 70 ? 20.477 3.654 -0.881 1.00 50.91 70 ALA A C 1
ATOM 543 O O . ALA A 1 70 ? 21.193 3.582 0.114 1.00 50.91 70 ALA A O 1
ATOM 544 N N . ARG A 1 71 ? 21.025 3.887 -2.083 1.00 53.56 71 ARG A N 1
ATOM 545 C CA . ARG A 1 71 ? 22.484 3.782 -2.316 1.00 53.56 71 ARG A CA 1
ATOM 546 C C . ARG A 1 71 ? 23.283 5.088 -2.271 1.00 53.56 71 ARG A C 1
ATOM 548 O O . ARG A 1 71 ? 24.448 5.070 -2.658 1.00 53.56 71 ARG A O 1
ATOM 555 N N . ARG A 1 72 ? 22.712 6.214 -1.821 1.00 47.53 72 ARG A N 1
ATOM 556 C CA . ARG A 1 72 ? 23.407 7.520 -1.863 1.00 47.53 72 ARG A CA 1
ATOM 557 C C . ARG A 1 72 ? 23.817 8.112 -0.513 1.00 47.53 72 ARG A C 1
ATOM 559 O O . ARG A 1 72 ? 24.039 9.314 -0.437 1.00 47.53 72 ARG A O 1
ATOM 566 N N . MET A 1 73 ? 23.980 7.301 0.530 1.00 49.56 73 MET A N 1
ATOM 567 C CA . MET A 1 73 ? 24.521 7.778 1.810 1.00 49.56 73 MET A CA 1
ATOM 568 C C . MET A 1 73 ? 25.455 6.749 2.447 1.00 49.56 73 MET A C 1
ATOM 570 O O . MET A 1 73 ? 25.115 6.134 3.446 1.00 49.56 73 MET A O 1
ATOM 574 N N . ASN A 1 74 ? 26.630 6.549 1.849 1.00 45.25 74 ASN A N 1
ATOM 575 C CA . ASN A 1 74 ? 27.851 6.313 2.621 1.00 45.25 74 ASN A CA 1
ATOM 576 C C . ASN A 1 74 ? 29.065 6.555 1.716 1.00 45.25 74 ASN A C 1
ATOM 578 O O . ASN A 1 74 ? 29.470 5.681 0.950 1.00 45.25 74 ASN A O 1
ATOM 582 N N . LYS A 1 75 ? 29.630 7.759 1.768 1.00 47.97 75 LYS A N 1
ATOM 583 C CA . LYS A 1 75 ? 31.022 7.965 1.384 1.00 47.97 75 LYS A CA 1
ATOM 584 C C . LYS A 1 75 ? 31.670 8.707 2.545 1.00 47.97 75 LYS A C 1
ATOM 586 O O . LYS A 1 75 ? 31.261 9.823 2.852 1.00 47.97 75 LYS A O 1
ATOM 591 N N . VAL A 1 76 ? 32.554 7.967 3.209 1.00 45.97 76 VAL A N 1
ATOM 592 C CA . VAL A 1 76 ? 33.540 8.418 4.194 1.00 45.97 76 VAL A CA 1
ATOM 593 C C . VAL A 1 76 ? 34.400 9.555 3.658 1.00 45.97 76 VAL A C 1
ATOM 595 O O . VAL A 1 76 ? 34.571 9.621 2.414 1.00 45.97 76 VAL A O 1
#

Secondary structure (DSSP, 8-state):
------------EEEEEETTTTEEEEEEEETTEEEEEEEEHHHHHHH-GGGTSTT------------TTTTSS---

pLDDT: mean 73.84, std 19.63, range [39.44, 94.69]